Protein AF-A0A1I6TTW8-F1 (afdb_monomer_lite)

Structure (mmCIF, N/CA/C/O backbone):
data_AF-A0A1I6TTW8-F1
#
_entry.id   AF-A0A1I6TTW8-F1
#
loop_
_atom_site.group_PDB
_atom_site.id
_atom_site.type_symbol
_atom_site.label_atom_id
_atom_site.label_alt_id
_atom_site.label_comp_id
_atom_site.label_asym_id
_atom_site.label_entity_id
_atom_site.label_seq_id
_atom_site.pdbx_PDB_ins_code
_atom_site.Cartn_x
_atom_site.Cartn_y
_atom_site.Cartn_z
_atom_site.occupancy
_atom_site.B_iso_or_equiv
_atom_site.auth_seq_id
_atom_site.auth_comp_id
_atom_site.auth_asym_id
_atom_site.auth_atom_id
_atom_site.pdbx_PDB_model_num
ATOM 1 N N . LYS A 1 1 ? 10.187 -2.294 19.481 1.00 56.28 1 LYS A N 1
ATOM 2 C CA . LYS A 1 1 ? 9.440 -1.084 19.937 1.00 56.28 1 LYS A CA 1
ATOM 3 C C . LYS A 1 1 ? 9.826 0.186 19.161 1.00 56.28 1 LYS A C 1
ATOM 5 O O . LYS A 1 1 ? 9.041 1.122 19.134 1.00 56.28 1 LYS A O 1
ATOM 10 N N . GLU A 1 2 ? 10.975 0.198 18.482 1.00 75.50 2 GLU A N 1
ATOM 11 C CA . GLU A 1 2 ? 11.556 1.368 17.799 1.00 75.50 2 GLU A CA 1
ATOM 12 C C . GLU A 1 2 ? 10.718 1.935 16.641 1.00 75.50 2 GLU A C 1
ATOM 14 O O . GLU A 1 2 ? 10.670 3.143 16.454 1.00 75.50 2 GLU A O 1
ATOM 19 N N . LYS A 1 3 ? 9.978 1.096 15.901 1.00 75.75 3 LYS A N 1
ATOM 20 C CA . LYS A 1 3 ? 9.244 1.530 14.693 1.00 75.75 3 LYS A CA 1
ATOM 21 C C . LYS A 1 3 ? 7.850 2.129 14.947 1.00 75.75 3 LYS A C 1
ATOM 23 O O . LYS A 1 3 ? 7.112 2.355 13.997 1.00 75.75 3 LYS A O 1
ATOM 28 N N . ARG A 1 4 ? 7.446 2.341 16.210 1.00 79.88 4 ARG A N 1
ATOM 29 C CA . ARG A 1 4 ? 6.095 2.822 16.606 1.00 79.88 4 ARG A CA 1
ATOM 30 C C . ARG A 1 4 ? 4.915 2.050 15.969 1.00 79.88 4 ARG A C 1
ATOM 32 O O . ARG A 1 4 ? 3.811 2.576 15.866 1.00 79.88 4 ARG A O 1
ATOM 39 N N . ILE A 1 5 ? 5.117 0.789 15.579 1.00 78.50 5 ILE A N 1
ATOM 40 C CA . ILE A 1 5 ? 4.063 -0.071 15.021 1.00 78.50 5 ILE A CA 1
ATOM 41 C C . ILE A 1 5 ? 3.226 -0.630 16.176 1.00 78.50 5 ILE A C 1
ATOM 43 O O . ILE A 1 5 ? 3.761 -1.267 17.086 1.00 78.50 5 ILE A O 1
ATOM 47 N N . ARG A 1 6 ? 1.911 -0.395 16.139 1.00 79.81 6 ARG A N 1
ATOM 48 C CA . ARG A 1 6 ? 0.945 -0.902 17.122 1.00 79.81 6 ARG A CA 1
ATOM 49 C C . ARG A 1 6 ? 0.048 -1.957 16.483 1.00 79.81 6 ARG A C 1
ATOM 51 O O . ARG A 1 6 ? -0.535 -1.722 15.430 1.00 79.81 6 ARG A O 1
ATOM 58 N N . TYR A 1 7 ? -0.118 -3.088 17.162 1.00 80.62 7 TYR A N 1
ATOM 59 C CA . TYR A 1 7 ? -1.113 -4.086 16.788 1.00 80.62 7 TYR A CA 1
ATOM 60 C C . TYR A 1 7 ? -2.498 -3.676 17.310 1.00 80.62 7 TYR A C 1
ATOM 62 O O . TYR A 1 7 ? -2.680 -3.485 18.514 1.00 80.62 7 TYR A O 1
ATOM 70 N N . THR A 1 8 ? -3.477 -3.533 16.415 1.00 79.44 8 THR A N 1
ATOM 71 C CA . THR A 1 8 ? -4.881 -3.239 16.780 1.00 79.44 8 THR A CA 1
ATOM 72 C C . THR A 1 8 ? -5.827 -4.424 16.510 1.00 79.44 8 THR A C 1
ATOM 74 O O . THR A 1 8 ? -7.054 -4.268 16.549 1.00 79.44 8 THR A O 1
ATOM 77 N N . GLY A 1 9 ? -5.286 -5.599 16.173 1.00 80.06 9 GLY A N 1
ATOM 78 C CA . GLY A 1 9 ? -6.071 -6.820 15.984 1.00 80.06 9 GLY A CA 1
ATOM 79 C C . GLY A 1 9 ? -6.605 -7.384 17.302 1.00 80.06 9 GLY A C 1
ATOM 80 O O . GLY A 1 9 ? -6.371 -6.834 18.379 1.00 80.06 9 GLY A O 1
ATOM 81 N N . GLU A 1 10 ? -7.394 -8.450 17.213 1.00 81.94 10 GLU A N 1
ATOM 82 C CA . GLU A 1 10 ? -7.759 -9.228 18.402 1.00 81.94 10 GLU A CA 1
ATOM 83 C C . GLU A 1 10 ? -6.556 -10.067 18.850 1.00 81.94 10 GLU A C 1
ATOM 85 O O . GLU A 1 10 ? -5.773 -10.483 17.997 1.00 81.94 10 GLU A O 1
ATOM 90 N N . PRO A 1 11 ? -6.361 -10.286 20.162 1.00 81.69 11 PRO A N 1
ATOM 91 C CA . PRO A 1 11 ? -5.280 -11.141 20.631 1.00 81.69 11 PRO A CA 1
ATOM 92 C C . PRO A 1 11 ? -5.431 -12.551 20.052 1.00 81.69 11 PRO A C 1
ATOM 94 O O . PRO A 1 11 ? -6.546 -13.051 19.889 1.00 81.69 11 PRO A O 1
ATOM 97 N N . LEU A 1 12 ? -4.300 -13.182 19.742 1.00 82.50 12 LEU A N 1
ATOM 98 C CA . LEU A 1 12 ? -4.268 -14.579 19.322 1.00 82.50 12 LEU A CA 1
ATOM 99 C C . LEU A 1 12 ? -4.679 -15.477 20.503 1.00 82.50 12 LEU A C 1
ATOM 101 O O . LEU A 1 12 ? -4.309 -15.209 21.645 1.00 82.50 12 LEU A O 1
ATOM 105 N N . GLY A 1 13 ? -5.431 -16.545 20.228 1.00 86.69 13 GLY A N 1
ATOM 106 C CA . GLY A 1 13 ? -5.875 -17.507 21.242 1.00 86.69 13 GLY A CA 1
ATOM 107 C C . GLY A 1 13 ? -7.272 -17.224 21.807 1.00 86.69 13 GLY A C 1
ATOM 108 O O . GLY A 1 13 ? -8.186 -16.824 21.083 1.00 86.69 13 GLY A O 1
ATOM 109 N N . ARG A 1 14 ? -7.470 -17.502 23.104 1.00 85.12 14 ARG A N 1
ATOM 110 C CA . ARG A 1 14 ? -8.780 -17.371 23.759 1.00 85.12 14 ARG A CA 1
ATOM 111 C C . ARG A 1 14 ? -9.199 -15.902 23.794 1.00 85.12 14 ARG A C 1
ATOM 113 O O . ARG A 1 14 ? -8.511 -15.063 24.372 1.00 85.12 14 ARG A O 1
ATOM 120 N N . LYS A 1 15 ? -10.362 -15.603 23.209 1.00 79.25 15 LYS A N 1
ATOM 121 C CA . LYS A 1 15 ? -10.934 -14.256 23.250 1.00 79.25 15 LYS A CA 1
ATOM 122 C C . LYS A 1 15 ? -11.179 -13.841 24.707 1.00 79.25 15 LYS A C 1
ATOM 124 O O . LYS A 1 15 ? -11.766 -14.629 25.452 1.00 79.25 15 LYS A O 1
ATOM 129 N N . PRO A 1 16 ? -10.767 -12.629 25.114 1.00 75.19 16 PRO A N 1
ATOM 130 C CA . PRO A 1 16 ? -11.104 -12.119 26.433 1.00 75.19 16 PRO A CA 1
ATOM 131 C C . PRO 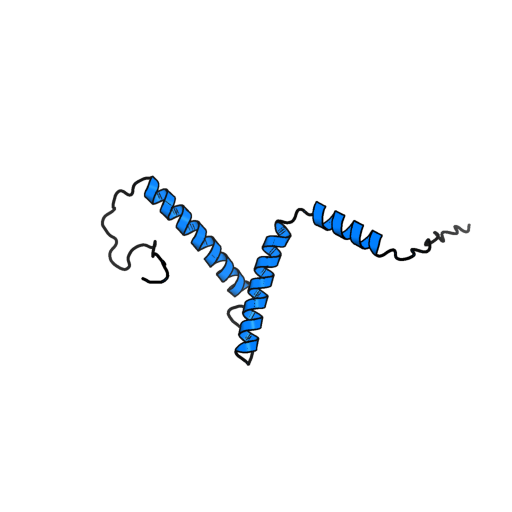A 1 16 ? -12.625 -11.977 26.563 1.00 75.19 16 PRO A C 1
ATOM 133 O O . PRO A 1 16 ? -13.326 -11.739 25.571 1.00 75.19 16 PRO A O 1
ATOM 136 N N . VAL A 1 17 ? -13.131 -12.123 27.792 1.00 77.12 17 VAL A N 1
ATOM 137 C CA . VAL A 1 17 ? -14.532 -11.833 28.137 1.00 77.12 17 VAL A CA 1
ATOM 138 C C . VAL A 1 17 ? -14.885 -10.447 27.595 1.00 77.12 17 VAL A C 1
ATOM 140 O O . VAL A 1 17 ? -14.045 -9.549 27.618 1.00 77.12 17 VAL A O 1
ATOM 143 N N . LYS A 1 18 ? -16.091 -10.284 27.030 1.00 68.94 18 LYS A N 1
ATOM 144 C CA . LYS A 1 18 ? -16.514 -9.058 26.330 1.00 68.94 18 LYS A CA 1
ATOM 145 C C . LYS A 1 18 ? -16.321 -7.816 27.214 1.00 68.94 18 LYS A C 1
ATOM 147 O O . LYS A 1 18 ? -17.212 -7.440 27.965 1.00 68.94 18 LYS A O 1
ATOM 152 N N . GLU A 1 19 ? -15.191 -7.136 27.059 1.00 71.56 19 GLU A N 1
ATOM 153 C CA . GLU A 1 19 ? -14.973 -5.826 27.663 1.00 71.56 19 GLU A CA 1
ATOM 154 C C . GLU A 1 19 ? -15.894 -4.796 26.998 1.00 71.56 19 GLU A C 1
ATOM 156 O O . GLU A 1 19 ? -15.964 -4.686 25.763 1.00 71.56 19 GLU A O 1
ATOM 161 N N . ILE A 1 20 ? -16.600 -4.011 27.815 1.00 74.25 20 ILE A N 1
ATOM 162 C CA . ILE A 1 20 ? -17.461 -2.921 27.353 1.00 74.25 20 ILE A CA 1
ATOM 163 C C . ILE A 1 20 ? -16.561 -1.791 26.838 1.00 74.25 20 ILE A C 1
ATOM 165 O O . ILE A 1 20 ? -16.159 -0.886 27.561 1.00 74.25 20 ILE A O 1
ATOM 169 N N . LYS A 1 21 ? -16.213 -1.845 25.549 1.00 78.00 21 LYS A N 1
ATOM 170 C CA . LYS A 1 21 ? -15.408 -0.796 24.906 1.00 78.00 21 LYS A CA 1
ATOM 171 C C . LYS A 1 21 ? -16.197 0.505 24.831 1.00 78.00 21 LYS A C 1
ATOM 173 O O . LYS A 1 21 ? -17.305 0.526 24.282 1.00 78.00 21 LYS A O 1
ATOM 178 N N . SER A 1 22 ? -15.573 1.596 25.269 1.00 86.62 22 SER A N 1
ATOM 179 C CA . SER A 1 22 ? -16.116 2.948 25.121 1.00 86.62 22 SER A CA 1
ATOM 180 C C . SER A 1 22 ? -16.417 3.271 23.649 1.00 86.62 22 SER A C 1
ATOM 182 O O . SER A 1 22 ? -15.729 2.809 22.728 1.00 86.62 22 SER A O 1
ATOM 184 N N . ARG A 1 23 ? -17.435 4.109 23.406 1.00 87.88 23 ARG A N 1
ATOM 185 C CA . ARG A 1 23 ? -17.816 4.584 22.062 1.00 87.88 23 ARG A CA 1
ATOM 186 C C . ARG A 1 23 ? -16.620 5.181 21.312 1.00 87.88 23 ARG A C 1
ATOM 188 O O . ARG A 1 23 ? -16.457 4.927 20.117 1.00 87.88 23 ARG A O 1
ATOM 195 N N . HIS A 1 24 ? -15.752 5.903 22.024 1.00 88.44 24 HIS A N 1
ATOM 196 C CA . HIS A 1 24 ? -14.530 6.480 21.464 1.00 88.44 24 HIS A CA 1
ATOM 197 C C . HIS A 1 24 ? -13.560 5.399 20.960 1.00 88.44 24 HIS A C 1
ATOM 199 O O . HIS A 1 24 ? -13.116 5.447 19.813 1.00 88.44 24 HIS A O 1
ATOM 205 N N . GLN A 1 25 ? -13.289 4.372 21.773 1.00 86.94 25 GLN A N 1
ATOM 206 C CA . GLN A 1 25 ? -12.391 3.271 21.405 1.00 86.94 25 GLN A CA 1
ATOM 207 C C . GLN A 1 25 ? -12.904 2.492 20.188 1.00 86.94 25 GLN A C 1
ATOM 209 O O . GLN A 1 25 ? -12.125 2.149 19.298 1.00 86.94 25 GLN A O 1
ATOM 214 N N . LYS A 1 26 ? -14.221 2.255 20.106 1.00 87.12 26 LYS A N 1
ATOM 215 C CA . LYS A 1 26 ? -14.843 1.616 18.935 1.00 87.12 26 LYS A CA 1
ATOM 216 C C . LYS A 1 26 ? -14.645 2.454 17.669 1.00 87.12 26 LYS A C 1
ATOM 218 O O . LYS A 1 26 ? -14.260 1.905 16.638 1.00 87.12 26 LYS A O 1
ATOM 223 N N . ARG A 1 27 ? -14.864 3.774 17.741 1.00 89.56 27 ARG A N 1
ATOM 224 C CA . ARG A 1 27 ? -14.668 4.691 16.603 1.00 89.56 27 ARG A CA 1
ATOM 225 C C . ARG A 1 27 ? -13.208 4.721 16.151 1.00 89.56 27 ARG A C 1
ATOM 227 O O . ARG A 1 27 ? -12.949 4.605 14.956 1.00 89.56 27 ARG A O 1
ATOM 234 N N . LYS A 1 28 ? -12.269 4.803 17.097 1.00 89.12 28 LYS A N 1
ATOM 235 C CA . LYS A 1 28 ? -10.829 4.768 16.819 1.00 89.12 28 LYS A CA 1
ATOM 236 C C . LYS A 1 28 ? -10.420 3.470 16.114 1.00 89.12 28 LYS A C 1
ATOM 238 O O . LYS A 1 28 ? -9.828 3.530 15.043 1.00 89.12 28 LYS A O 1
ATOM 243 N N . LYS A 1 29 ? -10.833 2.306 16.641 1.00 87.50 29 LYS A N 1
ATOM 244 C CA . LYS A 1 29 ? -10.532 0.997 16.030 1.00 87.50 29 LYS A CA 1
ATOM 245 C C . LYS A 1 29 ? -11.087 0.880 14.606 1.00 87.50 29 LYS A C 1
ATOM 247 O O . LYS A 1 29 ? -10.404 0.347 13.740 1.00 87.50 29 LYS A O 1
ATOM 252 N N . ARG A 1 30 ? -12.305 1.381 14.352 1.00 88.75 30 ARG A N 1
ATOM 253 C CA . ARG A 1 30 ? -12.907 1.382 13.005 1.00 88.75 30 ARG A CA 1
ATOM 254 C C . ARG A 1 30 ? -12.102 2.220 12.014 1.00 88.75 30 ARG A C 1
ATOM 256 O O . ARG A 1 30 ? -11.870 1.757 10.906 1.00 88.75 30 ARG A O 1
ATOM 263 N N . ARG A 1 31 ? -11.656 3.414 12.416 1.00 90.31 31 ARG A N 1
ATOM 264 C CA . ARG A 1 31 ? -10.828 4.283 11.568 1.00 90.31 31 ARG A CA 1
ATOM 265 C C . ARG A 1 31 ? -9.493 3.621 11.221 1.00 90.31 31 ARG A C 1
ATOM 267 O O . ARG A 1 31 ? -9.182 3.482 10.046 1.00 90.31 31 ARG A O 1
ATOM 274 N N . GLU A 1 32 ? -8.773 3.124 12.227 1.00 89.56 32 GLU A N 1
ATOM 275 C CA . GLU A 1 32 ? -7.488 2.436 12.028 1.00 89.56 32 GLU A CA 1
ATOM 276 C C . GLU A 1 32 ? -7.620 1.164 11.169 1.00 89.56 32 GLU A C 1
ATOM 278 O O . GLU A 1 32 ? -6.707 0.813 10.424 1.00 89.56 32 GLU A O 1
ATOM 283 N N . ALA A 1 33 ? -8.740 0.441 11.290 1.00 89.25 33 ALA A N 1
ATOM 284 C CA . ALA A 1 33 ? -9.028 -0.717 10.447 1.00 89.25 33 ALA A CA 1
ATOM 285 C C . ALA A 1 33 ? -9.341 -0.303 9.002 1.00 89.25 33 ALA A C 1
ATOM 287 O O . ALA A 1 33 ? -8.858 -0.946 8.080 1.00 89.25 33 ALA A O 1
ATOM 288 N N . GLY A 1 34 ? -10.095 0.781 8.794 1.00 91.38 34 GLY A N 1
ATOM 289 C CA . GLY A 1 34 ? -10.369 1.316 7.458 1.00 91.38 34 GLY A CA 1
ATOM 290 C C . GLY A 1 34 ? -9.094 1.735 6.724 1.00 91.38 34 GLY A C 1
ATOM 291 O O . GLY A 1 34 ? -8.907 1.365 5.568 1.00 91.38 34 GLY A O 1
ATOM 292 N N . GLU A 1 35 ? -8.186 2.423 7.420 1.00 90.75 35 GLU A N 1
ATOM 293 C CA . GLU A 1 35 ? -6.877 2.818 6.882 1.00 90.75 35 GLU A CA 1
ATOM 294 C C . GLU A 1 35 ? -6.053 1.587 6.457 1.00 90.75 35 GLU A C 1
ATOM 296 O O . GLU A 1 35 ? -5.534 1.543 5.342 1.00 90.75 35 GLU A O 1
ATOM 301 N N . ARG A 1 36 ? -6.002 0.534 7.289 1.00 90.81 36 ARG A N 1
ATOM 302 C CA . ARG A 1 36 ? -5.328 -0.728 6.932 1.00 90.81 36 ARG A CA 1
ATOM 303 C C . ARG A 1 36 ? -5.987 -1.449 5.764 1.00 90.81 36 ARG A C 1
ATOM 305 O O . ARG A 1 36 ? -5.286 -1.829 4.832 1.00 90.81 36 ARG A O 1
ATOM 312 N N . ASN A 1 37 ? -7.311 -1.574 5.770 1.00 93.19 37 ASN A N 1
ATOM 313 C CA . ASN A 1 37 ? -8.055 -2.221 4.691 1.00 93.19 37 ASN A CA 1
ATOM 314 C C . ASN A 1 37 ? -7.804 -1.533 3.342 1.00 93.19 37 ASN A C 1
ATOM 316 O O . ASN A 1 37 ? -7.678 -2.205 2.321 1.00 93.19 37 ASN A O 1
ATOM 320 N N . GLN A 1 38 ? -7.702 -0.200 3.327 1.00 91.81 38 GLN A N 1
ATOM 321 C CA . GLN A 1 38 ? -7.386 0.553 2.114 1.00 91.81 38 GLN A CA 1
ATOM 322 C C . GLN A 1 38 ? -5.988 0.208 1.582 1.00 91.81 38 GLN A C 1
ATOM 324 O O . GLN A 1 38 ? -5.822 -0.018 0.381 1.00 91.81 38 GLN A O 1
ATOM 329 N N . VAL A 1 39 ? -4.992 0.143 2.468 1.00 91.06 39 VAL A N 1
ATOM 330 C CA . VAL A 1 39 ? -3.611 -0.212 2.116 1.00 91.06 39 VAL A CA 1
ATOM 331 C C . VAL A 1 39 ? -3.518 -1.664 1.639 1.00 91.06 39 VAL A C 1
ATOM 333 O O . VAL A 1 39 ? -3.014 -1.924 0.547 1.00 91.06 39 VAL A O 1
ATOM 336 N N . GLU A 1 40 ? -4.058 -2.611 2.405 1.00 92.75 40 GLU A N 1
ATOM 337 C CA . GLU A 1 40 ? -4.079 -4.038 2.062 1.00 92.75 40 GLU A CA 1
ATOM 338 C C . GLU A 1 40 ? -4.836 -4.299 0.756 1.00 92.75 40 GLU A C 1
ATOM 340 O O . GLU A 1 40 ? -4.374 -5.073 -0.082 1.00 92.75 40 GLU A O 1
ATOM 345 N N . GLY A 1 41 ? -5.947 -3.595 0.528 1.00 94.00 41 GLY A N 1
ATOM 346 C CA . GLY A 1 41 ? -6.697 -3.658 -0.722 1.00 94.00 41 GLY A CA 1
ATOM 347 C C . GLY A 1 41 ? -5.864 -3.223 -1.929 1.00 94.00 41 GLY A C 1
ATOM 348 O O . GLY A 1 41 ? -5.908 -3.873 -2.975 1.00 94.00 41 GLY A O 1
ATOM 349 N N . LYS A 1 42 ? -5.041 -2.173 -1.789 1.00 93.44 42 LYS A N 1
ATOM 350 C CA . LYS A 1 42 ? -4.115 -1.745 -2.849 1.00 93.44 42 LYS A CA 1
ATOM 351 C C . LYS A 1 42 ? -2.991 -2.744 -3.077 1.00 93.44 42 LYS A C 1
ATOM 353 O O . LYS A 1 42 ? -2.720 -3.068 -4.230 1.00 93.44 42 LYS A O 1
ATOM 358 N N . PHE A 1 43 ? -2.405 -3.308 -2.026 1.00 92.62 43 PHE A N 1
ATOM 359 C CA . PHE A 1 43 ? -1.441 -4.399 -2.187 1.00 92.62 43 PHE A CA 1
ATOM 360 C C . PHE A 1 43 ? -2.065 -5.623 -2.868 1.00 92.62 43 PHE A C 1
ATOM 362 O O . PHE A 1 43 ? -1.453 -6.207 -3.761 1.00 92.62 43 PHE A O 1
ATOM 369 N N . GLY A 1 44 ? -3.302 -5.979 -2.516 1.00 94.38 44 GLY A N 1
ATOM 370 C CA . GLY A 1 44 ? -4.059 -7.042 -3.175 1.00 94.38 44 GLY A CA 1
ATOM 371 C C . GLY A 1 44 ? -4.295 -6.764 -4.662 1.00 94.38 44 GLY A C 1
ATOM 372 O O . GLY A 1 44 ? -4.081 -7.649 -5.490 1.00 94.38 44 GLY A O 1
ATOM 373 N N . GLN A 1 45 ? -4.658 -5.525 -5.014 1.00 93.81 45 GLN A N 1
ATOM 374 C CA . GLN A 1 45 ? -4.767 -5.074 -6.406 1.00 93.81 45 GLN A CA 1
ATOM 375 C C . GLN A 1 45 ? -3.425 -5.180 -7.138 1.00 93.81 45 GLN A C 1
ATOM 377 O O . GLN A 1 45 ? -3.390 -5.681 -8.255 1.00 93.81 45 GLN A O 1
ATOM 382 N N . GLY A 1 46 ? -2.324 -4.751 -6.520 1.00 94.31 46 GLY A N 1
ATOM 383 C CA . GLY A 1 46 ? -0.987 -4.869 -7.103 1.00 94.31 46 GLY A CA 1
ATOM 384 C C . GLY A 1 46 ? -0.600 -6.325 -7.388 1.00 94.31 46 GLY A C 1
ATOM 385 O O . GLY A 1 46 ? -0.099 -6.647 -8.461 1.00 94.31 46 GLY A O 1
ATOM 386 N N . LYS A 1 47 ? -0.907 -7.235 -6.459 1.00 93.81 47 LYS A N 1
ATOM 387 C CA . LYS A 1 47 ? -0.640 -8.673 -6.608 1.00 93.81 47 LYS A CA 1
ATOM 388 C C . LYS A 1 47 ? -1.482 -9.337 -7.694 1.00 93.81 47 LYS A C 1
ATOM 390 O O . LYS A 1 47 ? -0.932 -10.082 -8.496 1.00 93.81 47 LYS A O 1
ATOM 395 N N . ARG A 1 48 ? -2.795 -9.079 -7.720 1.00 92.75 48 ARG A N 1
ATOM 396 C CA . ARG A 1 48 ? -3.727 -9.717 -8.671 1.00 92.75 48 ARG A CA 1
ATOM 397 C C . ARG A 1 48 ? -3.750 -9.049 -10.044 1.00 92.75 48 ARG A C 1
ATOM 399 O O . ARG A 1 48 ? -3.806 -9.742 -11.045 1.00 92.75 48 ARG A O 1
ATOM 406 N N . GLY A 1 49 ? -3.753 -7.719 -10.081 1.00 89.88 49 GLY A N 1
ATOM 407 C CA . GLY A 1 49 ? -3.942 -6.933 -11.302 1.00 89.88 49 GLY A CA 1
ATOM 408 C C . GLY A 1 49 ? -2.647 -6.504 -11.987 1.00 89.88 49 GLY A C 1
ATOM 409 O O . GLY A 1 49 ? -2.644 -6.344 -13.199 1.00 89.88 49 GLY A O 1
ATOM 410 N N . TYR A 1 50 ? -1.554 -6.335 -11.235 1.00 90.94 50 TYR A N 1
ATOM 411 C CA . TYR A 1 50 ? -0.266 -5.876 -11.776 1.00 90.94 50 TYR A CA 1
ATOM 412 C C . TYR A 1 50 ? 0.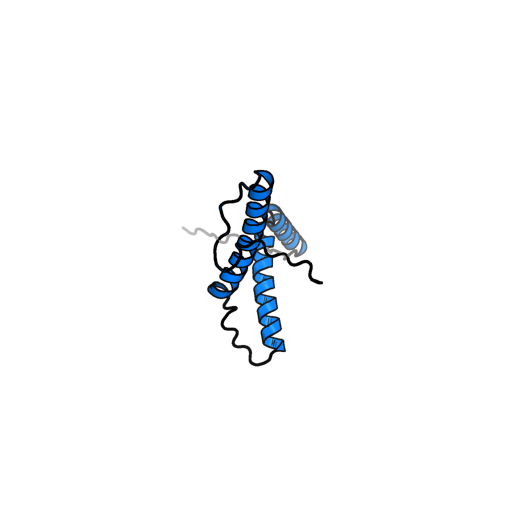849 -6.927 -11.680 1.00 90.94 50 TYR A C 1
ATOM 414 O O . TYR A 1 50 ? 2.001 -6.625 -11.972 1.00 90.94 50 TYR A O 1
ATOM 422 N N . GLY A 1 51 ? 0.533 -8.155 -11.258 1.00 91.06 51 GLY A N 1
ATOM 423 C CA . GLY A 1 51 ? 1.493 -9.259 -11.257 1.00 91.06 51 GLY A CA 1
ATOM 424 C C . GLY A 1 51 ? 2.634 -9.129 -10.244 1.00 91.06 51 GLY A C 1
ATOM 425 O O . GLY A 1 51 ? 3.662 -9.769 -10.427 1.00 91.06 51 GLY A O 1
ATOM 426 N N . LEU A 1 52 ? 2.471 -8.369 -9.146 1.00 92.12 52 LEU A N 1
ATOM 427 C CA . LEU A 1 52 ? 3.523 -8.249 -8.112 1.00 92.12 52 LEU A CA 1
ATOM 428 C C . LEU A 1 52 ? 3.970 -9.600 -7.515 1.00 92.12 52 LEU A C 1
ATOM 430 O O . LEU A 1 52 ? 5.035 -9.665 -6.911 1.00 92.12 52 LEU A O 1
ATOM 434 N N . ASN A 1 53 ? 3.162 -10.657 -7.643 1.00 91.75 53 ASN A N 1
ATOM 435 C CA . ASN A 1 53 ? 3.511 -12.001 -7.177 1.00 91.75 53 ASN A CA 1
ATOM 436 C C . ASN A 1 53 ? 4.453 -12.768 -8.127 1.00 91.75 53 ASN A C 1
ATOM 438 O O . ASN A 1 53 ? 5.094 -13.706 -7.667 1.00 91.75 53 ASN A O 1
ATOM 442 N N . ASP A 1 54 ? 4.519 -12.413 -9.416 1.00 91.69 54 ASP A N 1
ATOM 443 C CA . ASP A 1 54 ? 5.298 -13.130 -10.442 1.00 91.69 54 ASP A CA 1
ATOM 444 C C . ASP A 1 54 ? 6.132 -12.145 -11.279 1.00 91.69 54 ASP A C 1
ATOM 446 O O . ASP A 1 54 ? 5.851 -11.871 -12.447 1.00 91.69 54 ASP A O 1
ATOM 450 N N . ILE A 1 55 ? 7.163 -11.565 -10.659 1.00 93.12 55 ILE A N 1
ATOM 451 C CA . ILE A 1 55 ? 8.104 -10.675 -11.349 1.00 93.12 55 ILE A CA 1
ATOM 452 C C . ILE A 1 55 ? 9.248 -11.514 -11.911 1.00 93.12 55 ILE A C 1
ATOM 454 O O . ILE A 1 55 ? 10.147 -11.935 -11.187 1.00 93.12 55 ILE A O 1
ATOM 458 N N . ARG A 1 56 ? 9.252 -11.704 -13.231 1.00 89.88 56 ARG A N 1
ATOM 459 C CA . ARG A 1 56 ? 10.202 -12.572 -13.956 1.00 89.88 56 ARG A CA 1
ATOM 460 C C . ARG A 1 56 ? 11.560 -11.923 -14.246 1.00 89.88 56 ARG A C 1
ATOM 462 O O . ARG A 1 56 ? 12.217 -12.234 -15.238 1.00 89.88 56 ARG A O 1
ATOM 469 N N . ALA A 1 57 ? 11.977 -10.988 -13.402 1.00 92.50 57 ALA A N 1
ATOM 470 C CA . ALA A 1 57 ? 13.260 -10.316 -13.534 1.00 92.50 57 ALA A CA 1
ATOM 471 C C . ALA A 1 57 ? 14.383 -11.205 -12.973 1.00 92.50 57 ALA A C 1
ATOM 473 O O . ALA A 1 57 ? 14.258 -11.754 -11.883 1.00 92.50 57 ALA A O 1
ATOM 474 N N . ARG A 1 58 ? 15.488 -11.346 -13.716 1.00 90.69 58 ARG A N 1
ATOM 475 C CA . ARG A 1 58 ? 16.596 -12.245 -13.337 1.00 90.69 58 ARG A CA 1
ATOM 476 C C . ARG A 1 58 ? 17.517 -11.662 -12.264 1.00 90.69 58 ARG A C 1
ATOM 478 O O . ARG A 1 58 ? 18.067 -12.414 -11.469 1.00 90.69 58 ARG A O 1
ATOM 485 N N . LEU A 1 59 ? 17.701 -10.339 -12.251 1.00 95.38 59 LEU A N 1
ATOM 486 C CA . LEU A 1 59 ? 18.593 -9.644 -11.320 1.00 95.38 59 LEU A CA 1
ATOM 487 C C . LEU A 1 59 ? 17.790 -8.890 -10.253 1.00 95.38 59 LEU A C 1
ATOM 489 O O . LEU A 1 59 ? 16.764 -8.279 -10.557 1.00 95.38 59 LEU A O 1
ATOM 493 N N . SER A 1 60 ? 18.292 -8.869 -9.019 1.00 92.06 60 SER A N 1
ATOM 494 C CA . SER A 1 60 ? 17.649 -8.184 -7.889 1.00 92.06 60 SER A CA 1
ATOM 495 C C . SER A 1 60 ? 17.474 -6.677 -8.109 1.00 92.06 60 SER A C 1
ATOM 497 O O . SER A 1 60 ? 16.464 -6.101 -7.712 1.00 92.06 60 SER A O 1
ATOM 499 N N . SER A 1 61 ? 18.420 -6.023 -8.786 1.00 95.12 61 SER A N 1
ATOM 500 C CA . SER A 1 61 ? 18.288 -4.606 -9.146 1.00 95.12 61 SER A CA 1
ATOM 501 C C . SER A 1 61 ? 17.106 -4.384 -10.089 1.00 95.12 61 SER A C 1
ATOM 503 O O . SER A 1 61 ? 16.267 -3.522 -9.838 1.00 95.12 61 SER A O 1
ATOM 505 N N . THR A 1 62 ? 16.987 -5.216 -11.128 1.00 93.88 62 THR A N 1
ATOM 506 C CA . THR A 1 62 ? 15.891 -5.124 -12.095 1.00 93.88 62 THR A CA 1
ATOM 507 C C . THR A 1 62 ? 14.539 -5.425 -11.458 1.00 93.88 62 THR A C 1
ATOM 509 O O . THR A 1 62 ? 13.589 -4.686 -11.703 1.00 93.88 62 THR A O 1
ATOM 512 N N . SER A 1 63 ? 14.433 -6.443 -10.594 1.00 94.38 63 SER A N 1
ATOM 513 C CA . SER A 1 63 ? 13.172 -6.750 -9.907 1.00 94.38 63 SER A CA 1
ATOM 514 C C . SER A 1 63 ? 12.728 -5.599 -9.001 1.00 94.38 63 SER A C 1
ATOM 516 O O . SER A 1 63 ? 11.553 -5.237 -9.023 1.00 94.38 63 SER A O 1
ATOM 518 N N . ASN A 1 64 ? 13.655 -4.949 -8.291 1.00 94.88 64 ASN A N 1
ATOM 519 C CA . ASN A 1 64 ? 13.353 -3.764 -7.486 1.00 94.88 64 ASN A CA 1
ATOM 520 C C . ASN A 1 64 ? 12.835 -2.598 -8.340 1.00 94.88 64 ASN A C 1
ATOM 522 O O . ASN A 1 64 ? 11.8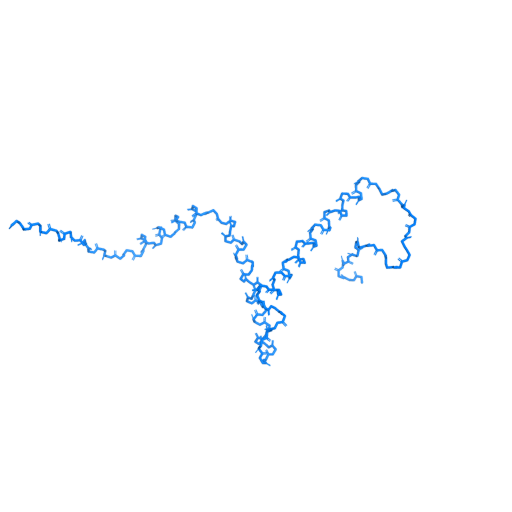47 -1.961 -7.966 1.00 94.88 64 ASN A O 1
ATOM 526 N N . SER A 1 65 ? 13.444 -2.343 -9.503 1.00 95.56 65 SER A N 1
ATOM 527 C CA . SER A 1 65 ? 12.955 -1.327 -10.445 1.00 95.56 65 SER A CA 1
ATOM 528 C C . SER A 1 65 ? 11.546 -1.645 -10.956 1.00 95.56 65 SER A C 1
ATOM 530 O O . SER A 1 65 ? 10.708 -0.747 -11.007 1.00 95.56 65 SER A O 1
ATOM 532 N N . TRP A 1 66 ? 11.247 -2.912 -11.265 1.00 94.94 66 TRP A N 1
ATOM 533 C CA . TRP A 1 66 ? 9.907 -3.353 -11.675 1.00 94.94 66 TRP A CA 1
ATOM 534 C C . TRP A 1 66 ? 8.862 -3.161 -10.571 1.00 94.94 66 TRP A C 1
ATOM 536 O O . TRP A 1 66 ? 7.792 -2.607 -10.829 1.00 94.94 66 TRP A O 1
ATOM 546 N N . ILE A 1 67 ? 9.177 -3.553 -9.331 1.00 94.94 67 ILE A N 1
ATOM 547 C CA . ILE A 1 67 ? 8.299 -3.330 -8.169 1.00 94.94 67 ILE A CA 1
ATOM 548 C C . ILE A 1 67 ? 8.019 -1.831 -8.004 1.00 94.94 67 ILE A C 1
ATOM 550 O O . ILE A 1 67 ? 6.864 -1.425 -7.856 1.00 94.94 67 ILE A O 1
ATOM 554 N N . GLY A 1 68 ? 9.068 -1.006 -8.067 1.00 94.81 68 GLY A N 1
ATOM 555 C CA . GLY A 1 68 ? 8.961 0.448 -7.967 1.00 94.81 68 GLY A CA 1
ATOM 556 C C . GLY A 1 68 ? 8.095 1.050 -9.073 1.00 94.81 68 GLY A C 1
ATOM 557 O O . GLY A 1 68 ? 7.216 1.860 -8.781 1.00 94.81 68 GLY A O 1
ATOM 558 N N . ALA A 1 69 ? 8.276 0.610 -10.320 1.00 94.56 69 ALA A N 1
ATOM 559 C CA . ALA A 1 69 ? 7.489 1.065 -11.463 1.00 94.56 69 ALA A CA 1
ATOM 560 C C . ALA A 1 69 ? 5.999 0.717 -11.317 1.00 94.56 69 ALA A C 1
ATOM 562 O O . ALA A 1 69 ? 5.143 1.573 -11.540 1.00 94.56 69 ALA A O 1
ATOM 563 N N . ILE A 1 70 ? 5.673 -0.501 -10.873 1.00 93.62 70 ILE A N 1
ATOM 564 C CA . ILE A 1 70 ? 4.282 -0.919 -10.636 1.00 93.62 70 ILE A CA 1
ATOM 565 C C . ILE A 1 70 ? 3.627 -0.036 -9.567 1.00 93.62 70 ILE A C 1
ATOM 567 O O . ILE A 1 70 ? 2.534 0.498 -9.777 1.00 93.62 70 ILE A O 1
ATOM 571 N N . ILE A 1 71 ? 4.304 0.167 -8.433 1.00 93.62 71 ILE A N 1
ATOM 572 C CA . ILE A 1 71 ? 3.804 1.030 -7.354 1.00 93.62 71 ILE A CA 1
ATOM 573 C C . ILE A 1 71 ? 3.654 2.475 -7.847 1.00 93.62 71 ILE A C 1
ATOM 575 O O . ILE A 1 71 ? 2.665 3.139 -7.524 1.00 93.62 71 ILE A O 1
ATOM 579 N N . PHE A 1 72 ? 4.597 2.968 -8.649 1.00 94.19 72 PHE A N 1
ATOM 580 C CA . PHE A 1 72 ? 4.539 4.304 -9.234 1.00 94.19 72 PHE A CA 1
ATOM 581 C C . PHE A 1 72 ? 3.308 4.478 -10.130 1.00 94.19 72 PHE A C 1
ATOM 583 O O . PHE A 1 72 ? 2.531 5.406 -9.912 1.00 94.19 72 PHE A O 1
ATOM 590 N N . VAL A 1 73 ? 3.058 3.552 -11.060 1.00 92.12 73 VAL A N 1
ATOM 591 C CA . VAL A 1 73 ? 1.887 3.589 -11.955 1.00 92.12 73 VAL A CA 1
ATOM 592 C C . VAL A 1 73 ? 0.576 3.544 -11.166 1.00 92.12 73 VAL A C 1
ATOM 594 O O . VAL A 1 73 ? -0.338 4.326 -11.433 1.00 92.12 73 VAL A O 1
ATOM 597 N N . MET A 1 74 ? 0.484 2.691 -10.141 1.00 91.62 74 MET A N 1
ATOM 598 C CA . MET A 1 74 ? -0.701 2.618 -9.280 1.00 91.62 74 MET A CA 1
ATOM 599 C C . MET A 1 74 ? -1.005 3.947 -8.571 1.00 91.62 74 MET A C 1
ATOM 601 O O . MET A 1 74 ? -2.174 4.323 -8.438 1.00 91.62 74 MET A O 1
ATOM 605 N N . ASN A 1 75 ? 0.030 4.655 -8.110 1.00 90.94 75 ASN A N 1
ATOM 606 C CA . ASN A 1 75 ? -0.118 5.972 -7.492 1.00 90.94 75 ASN A CA 1
ATOM 607 C C . ASN A 1 75 ? -0.421 7.056 -8.532 1.00 90.94 75 ASN A C 1
ATOM 609 O O . ASN A 1 75 ? -1.269 7.912 -8.284 1.00 90.94 75 ASN A O 1
ATOM 613 N N . LEU A 1 76 ? 0.200 6.991 -9.710 1.00 90.00 76 LEU A N 1
ATOM 614 C CA . LEU A 1 76 ? -0.033 7.932 -10.800 1.00 90.00 76 LEU A CA 1
ATOM 615 C C . LEU A 1 76 ? -1.501 7.926 -11.238 1.00 90.00 76 LEU A C 1
ATOM 617 O O . LEU A 1 76 ? -2.112 8.985 -11.311 1.00 90.00 76 LEU A O 1
ATOM 621 N N . ILE A 1 77 ? -2.101 6.749 -11.442 1.00 87.44 77 ILE A N 1
ATOM 622 C CA . ILE A 1 77 ? -3.522 6.626 -11.814 1.00 87.44 77 ILE A CA 1
ATOM 623 C C . ILE A 1 77 ? -4.430 7.245 -10.745 1.00 87.44 77 ILE A C 1
ATOM 625 O O . ILE A 1 77 ? -5.419 7.900 -11.074 1.00 87.44 77 ILE A O 1
ATOM 629 N N . ARG A 1 78 ? -4.097 7.062 -9.460 1.00 85.50 78 ARG A N 1
ATOM 630 C CA . ARG A 1 78 ? -4.840 7.683 -8.356 1.00 85.50 78 ARG A CA 1
ATOM 631 C C . ARG A 1 78 ? -4.784 9.205 -8.455 1.00 85.50 78 ARG A C 1
ATOM 633 O O . ARG A 1 78 ? -5.829 9.838 -8.428 1.00 85.50 78 ARG A O 1
ATOM 640 N N . HIS A 1 79 ? -3.588 9.765 -8.611 1.00 84.06 79 HIS A N 1
ATOM 641 C CA . HIS A 1 79 ? -3.405 11.210 -8.701 1.00 84.06 79 HIS A CA 1
ATOM 642 C C . HIS A 1 79 ? -4.029 11.803 -9.963 1.00 84.06 79 HIS A C 1
ATOM 644 O O . HIS A 1 79 ? -4.672 12.837 -9.875 1.00 84.06 79 HIS A O 1
ATOM 650 N N . MET A 1 80 ? -3.915 11.133 -11.111 1.00 81.88 80 MET A N 1
ATOM 651 C CA . MET A 1 80 ? -4.512 11.598 -12.366 1.00 81.88 80 MET A CA 1
ATOM 652 C C . MET A 1 80 ? -6.040 11.633 -12.316 1.00 81.88 80 MET A C 1
ATOM 654 O O . MET A 1 80 ? -6.643 12.511 -12.920 1.00 81.88 80 MET A O 1
ATOM 658 N N . ARG A 1 81 ? -6.674 10.716 -11.575 1.00 76.75 81 ARG A N 1
ATOM 659 C CA . ARG A 1 81 ? -8.130 10.729 -11.370 1.00 76.75 81 ARG A CA 1
ATOM 660 C C . ARG A 1 81 ? -8.599 11.924 -10.537 1.00 76.75 81 ARG A C 1
ATOM 662 O O . ARG A 1 81 ? -9.718 12.387 -10.732 1.00 76.75 81 ARG A O 1
ATOM 669 N N . ASP A 1 82 ? -7.752 12.397 -9.629 1.00 71.94 82 ASP A N 1
ATOM 670 C CA . ASP A 1 82 ? -8.038 13.544 -8.767 1.00 71.94 82 ASP A CA 1
ATOM 671 C C . ASP A 1 82 ? -7.745 14.887 -9.472 1.00 71.94 82 ASP A C 1
ATOM 673 O O . ASP A 1 82 ? -8.153 15.939 -8.977 1.00 71.94 82 ASP A O 1
ATOM 677 N N . ILE A 1 83 ? -7.070 14.880 -10.632 1.00 71.19 83 ILE A N 1
ATOM 678 C CA . ILE A 1 83 ? -6.872 16.085 -11.446 1.00 71.19 83 ILE A CA 1
ATOM 679 C C . ILE A 1 83 ? -8.184 16.397 -12.176 1.00 71.19 83 ILE A C 1
ATOM 681 O O . ILE A 1 83 ? -8.661 15.573 -12.962 1.00 71.19 83 ILE A O 1
ATOM 685 N N . PRO A 1 84 ? -8.777 17.589 -11.982 1.00 66.75 84 PRO A N 1
ATOM 686 C CA . PRO A 1 84 ? -9.973 17.960 -12.716 1.00 66.75 84 PRO A CA 1
ATOM 687 C C . PRO A 1 84 ? -9.644 18.011 -14.207 1.00 66.75 84 PRO A C 1
ATOM 689 O O . PRO A 1 84 ? -8.724 18.718 -14.626 1.00 66.75 84 PRO A O 1
ATOM 692 N N . LEU A 1 85 ? -10.416 17.274 -15.010 1.00 62.19 85 LEU A N 1
ATOM 693 C CA . LEU A 1 85 ? -10.257 17.165 -16.466 1.00 62.19 85 LEU A CA 1
ATOM 694 C C . LEU A 1 85 ? -10.111 18.543 -17.146 1.00 62.19 85 LEU A C 1
ATOM 696 O O . LEU A 1 85 ? -9.410 18.679 -18.147 1.00 62.19 85 LEU A O 1
ATOM 700 N N . SER A 1 86 ? -10.722 19.580 -16.561 1.00 61.50 86 SER A N 1
ATOM 701 C CA . SER A 1 86 ? -10.648 20.976 -17.000 1.00 61.50 86 SER A CA 1
ATOM 702 C C . SER A 1 86 ? -9.227 21.557 -16.997 1.00 61.50 86 SER A C 1
ATOM 704 O O . SER A 1 86 ? -8.855 22.272 -17.933 1.00 61.50 86 SER A O 1
ATOM 706 N N . TYR A 1 87 ? -8.398 21.237 -15.999 1.00 65.88 87 TYR A N 1
ATOM 707 C CA . TYR A 1 87 ? -7.007 21.698 -15.942 1.00 65.88 87 TYR A CA 1
ATOM 708 C C . TYR A 1 87 ? -6.134 20.968 -16.969 1.00 65.88 87 TYR A C 1
ATOM 710 O O . TYR A 1 87 ? -5.297 21.596 -17.613 1.00 65.88 87 TYR A O 1
ATOM 718 N N . CYS A 1 88 ? -6.375 19.674 -17.202 1.00 64.50 88 CYS A N 1
ATOM 719 C CA . CYS A 1 88 ? -5.667 18.910 -18.232 1.00 64.50 88 CYS A CA 1
ATOM 720 C C . CYS A 1 88 ? -6.009 19.382 -19.652 1.00 64.50 88 CYS A C 1
ATOM 722 O O . CYS A 1 88 ? -5.104 19.586 -20.457 1.00 64.50 88 CYS A O 1
ATOM 724 N N . VAL A 1 89 ? -7.292 19.602 -19.962 1.00 67.00 89 VAL A N 1
ATOM 725 C CA . VAL A 1 89 ? -7.727 20.069 -21.291 1.00 67.00 89 VAL A CA 1
ATOM 726 C C . VAL A 1 89 ? -7.234 21.491 -21.564 1.00 67.00 89 VAL A C 1
ATOM 728 O O . VAL A 1 89 ? -6.700 21.759 -22.638 1.00 67.00 89 VAL A O 1
ATOM 731 N N . SER A 1 90 ? -7.337 22.400 -20.589 1.00 67.12 90 SER A N 1
ATOM 732 C CA . SER A 1 90 ? -6.834 23.772 -20.752 1.00 67.12 90 SER A CA 1
ATOM 733 C C . SER A 1 90 ? -5.310 23.833 -20.906 1.00 67.12 90 SER A C 1
ATOM 735 O O . SER A 1 90 ? -4.814 24.644 -21.691 1.00 67.12 90 SER A O 1
ATOM 737 N N . LEU A 1 91 ? -4.563 22.958 -20.223 1.00 72.06 91 LEU A N 1
ATOM 738 C CA . LEU A 1 91 ? -3.118 22.814 -20.397 1.00 72.06 91 LEU A CA 1
ATOM 739 C C . LEU A 1 91 ? -2.768 22.248 -21.781 1.00 72.06 91 LEU A C 1
ATOM 741 O O . LEU A 1 91 ? -1.905 22.805 -22.452 1.00 72.06 91 LEU A O 1
ATOM 745 N N . LEU A 1 92 ? -3.460 21.201 -22.245 1.00 72.00 92 LEU A N 1
ATOM 746 C CA . LEU A 1 92 ? -3.253 20.619 -23.578 1.00 72.00 92 LEU A CA 1
ATOM 747 C C . LEU A 1 92 ? -3.550 21.625 -24.696 1.00 72.00 92 LEU A C 1
ATOM 749 O O . LEU A 1 92 ? -2.737 21.780 -25.602 1.00 72.00 92 LEU A O 1
ATOM 753 N N . LEU A 1 93 ? -4.653 22.374 -24.602 1.00 70.94 93 LEU A N 1
ATOM 754 C CA . LEU A 1 93 ? -4.988 23.435 -25.558 1.00 70.94 93 LEU A CA 1
ATOM 755 C C . LEU A 1 93 ? -3.939 24.559 -25.564 1.00 70.94 93 LEU A C 1
ATOM 757 O O . LEU A 1 93 ? -3.589 25.071 -26.628 1.00 70.94 93 LEU A O 1
ATOM 761 N N . LYS A 1 94 ? -3.399 24.930 -24.395 1.00 73.19 94 LYS A N 1
ATOM 762 C CA . LYS A 1 94 ? -2.301 25.906 -24.294 1.00 73.19 94 LYS A CA 1
ATOM 763 C C . LYS A 1 94 ? -1.005 25.371 -24.901 1.00 73.19 94 LYS A C 1
ATOM 765 O O . LYS A 1 94 ? -0.352 26.100 -25.637 1.00 73.19 94 LYS A O 1
ATOM 770 N N . LEU A 1 95 ? -0.663 24.106 -24.665 1.00 71.50 95 LEU A N 1
ATOM 771 C CA . LEU A 1 95 ? 0.511 23.462 -25.260 1.00 71.50 95 LEU A CA 1
ATOM 772 C C . LEU A 1 95 ? 0.371 23.325 -26.785 1.00 71.50 95 LEU A C 1
ATOM 774 O O . LEU A 1 95 ? 1.337 23.563 -27.503 1.00 71.50 95 LEU A O 1
ATOM 778 N N . MET A 1 96 ? -0.827 23.022 -27.297 1.00 69.88 96 MET A N 1
ATOM 779 C CA . MET A 1 96 ? -1.111 23.014 -28.738 1.00 69.88 96 MET A CA 1
ATOM 780 C C . MET A 1 96 ? -1.005 24.413 -29.360 1.00 69.88 96 MET A C 1
ATOM 782 O O . MET A 1 96 ? -0.442 24.540 -30.444 1.00 69.88 96 MET A O 1
ATOM 786 N N . LYS A 1 97 ? -1.461 25.468 -28.666 1.00 61.12 97 LYS A N 1
ATOM 787 C CA . LYS A 1 97 ? -1.260 26.867 -29.094 1.00 61.12 97 LYS A CA 1
ATOM 788 C C . LYS A 1 97 ? 0.216 27.273 -29.120 1.00 61.12 97 LYS A C 1
ATOM 790 O O . LYS A 1 97 ? 0.643 27.931 -30.060 1.00 61.12 97 LYS A O 1
ATOM 795 N N . VAL A 1 98 ? 0.998 26.873 -28.115 1.00 63.03 98 VAL A N 1
ATOM 796 C CA . VAL A 1 98 ? 2.445 27.163 -28.043 1.00 63.03 98 VAL A CA 1
ATOM 797 C C . VAL A 1 98 ? 3.220 26.425 -29.140 1.00 63.03 98 VAL A C 1
ATOM 799 O O . VAL A 1 98 ? 4.201 26.952 -29.652 1.00 63.03 98 VAL A O 1
ATOM 802 N N . ARG A 1 99 ? 2.764 25.233 -29.549 1.00 58.38 99 ARG A N 1
ATOM 803 C CA . ARG A 1 99 ? 3.405 24.422 -30.596 1.00 58.38 99 ARG A CA 1
ATOM 804 C C . ARG A 1 99 ? 3.144 24.880 -32.031 1.00 58.38 99 ARG A C 1
ATOM 806 O O . ARG A 1 99 ? 3.642 24.182 -32.905 1.00 58.38 99 ARG A O 1
ATOM 813 N N . ASN A 1 100 ? 2.397 25.975 -32.250 1.00 57.78 100 ASN A N 1
ATOM 814 C CA . ASN A 1 100 ? 2.122 26.649 -33.532 1.00 57.78 100 ASN A CA 1
ATOM 815 C C . ASN A 1 100 ? 2.561 25.833 -34.762 1.00 57.78 100 ASN A C 1
ATOM 817 O O . ASN A 1 100 ? 3.530 26.154 -35.449 1.00 57.78 100 ASN A O 1
ATOM 821 N N . ILE A 1 101 ? 1.873 24.709 -34.988 1.00 53.12 101 ILE A N 1
ATOM 822 C CA . ILE A 1 101 ? 1.957 24.025 -36.267 1.00 53.12 101 ILE A CA 1
ATOM 823 C C . ILE A 1 101 ? 1.269 24.998 -37.208 1.00 53.12 101 ILE A C 1
ATOM 825 O O . ILE A 1 101 ? 0.100 25.320 -37.007 1.00 53.12 101 ILE A O 1
ATOM 829 N N . ASN A 1 102 ? 2.030 25.499 -38.175 1.00 49.12 102 ASN A N 1
ATOM 830 C CA . ASN A 1 102 ? 1.536 26.180 -39.356 1.00 49.12 102 ASN A CA 1
ATOM 831 C C . ASN A 1 102 ? 0.487 25.273 -40.023 1.00 49.12 102 ASN A C 1
ATOM 833 O O . ASN A 1 102 ? 0.816 24.405 -40.831 1.00 49.12 102 ASN A O 1
ATOM 837 N N . ILE A 1 103 ? -0.768 25.388 -39.590 1.00 51.28 103 ILE A N 1
ATOM 838 C CA . ILE A 1 103 ? -1.905 24.740 -40.228 1.00 51.28 103 ILE A CA 1
ATOM 839 C C . ILE A 1 103 ? -2.137 25.554 -41.496 1.00 51.28 103 ILE A C 1
ATOM 841 O O . ILE A 1 103 ? -2.840 26.563 -41.480 1.00 51.28 103 ILE A O 1
ATOM 845 N N . TYR A 1 104 ? -1.512 25.135 -42.598 1.00 48.41 104 TYR A N 1
ATOM 846 C CA . TYR A 1 104 ? -2.004 25.516 -43.915 1.00 48.41 104 TYR A CA 1
ATOM 847 C C . TYR A 1 104 ? -3.484 25.110 -43.987 1.00 48.41 104 TYR A C 1
ATOM 849 O O . TYR A 1 104 ? -3.828 23.999 -43.565 1.00 48.41 104 TYR A O 1
ATOM 857 N N . PRO A 1 105 ? -4.378 25.985 -44.470 1.00 45.12 105 PRO A N 1
ATOM 858 C CA . PRO A 1 105 ? -5.796 25.680 -44.507 1.00 45.12 105 PRO A CA 1
ATOM 859 C C . PRO A 1 105 ? -6.026 24.513 -45.474 1.00 45.12 105 PRO A C 1
ATOM 861 O O . PRO A 1 105 ? -5.751 24.625 -46.668 1.00 45.12 105 PRO A O 1
ATOM 864 N N . LEU A 1 106 ? -6.540 23.388 -44.967 1.00 50.34 106 LEU A N 1
ATOM 865 C CA . LEU A 1 106 ? -7.158 22.371 -45.814 1.00 50.34 106 LEU A CA 1
ATOM 866 C C . LEU A 1 106 ? -8.421 22.999 -46.415 1.00 50.34 106 LEU A C 1
ATOM 868 O O . LEU A 1 106 ? -9.462 23.083 -45.764 1.00 50.34 106 LEU A O 1
ATOM 872 N N . GLY A 1 107 ? -8.304 23.499 -47.644 1.00 44.94 107 GLY A N 1
ATOM 873 C CA . GLY A 1 107 ? -9.448 23.940 -48.430 1.00 44.94 107 GLY A CA 1
ATOM 874 C C . GLY A 1 107 ? -10.404 22.763 -48.687 1.00 44.94 107 GLY A C 1
ATOM 875 O O . GLY A 1 107 ? -9.936 21.655 -48.965 1.00 44.94 107 GLY A O 1
ATOM 876 N N . PRO A 1 108 ? -11.731 22.964 -48.620 1.00 45.53 108 PRO A N 1
ATOM 877 C CA . PRO A 1 108 ? -12.689 21.930 -48.972 1.00 45.53 108 PRO A CA 1
ATOM 878 C C . PRO A 1 108 ? -12.728 21.774 -50.496 1.00 45.53 108 PRO A C 1
ATOM 880 O O . PRO A 1 108 ? -13.289 22.609 -51.201 1.00 45.53 108 PRO A O 1
ATOM 883 N N . GLN A 1 109 ? -12.154 20.691 -51.019 1.00 51.22 109 GLN A N 1
ATOM 884 C CA . GLN A 1 109 ? -12.403 20.268 -52.398 1.00 51.22 109 GLN A CA 1
ATOM 885 C C . GLN A 1 109 ? -13.714 19.477 -52.439 1.00 51.22 109 GLN A C 1
ATOM 887 O O . GLN A 1 109 ? -13.722 18.250 -52.438 1.00 51.22 109 GLN A O 1
ATOM 892 N N . MET A 1 110 ? -14.837 20.192 -52.469 1.00 47.56 110 MET A N 1
ATOM 893 C CA . MET A 1 110 ? -16.104 19.654 -52.963 1.00 47.56 110 MET A CA 1
ATOM 894 C C . MET A 1 110 ? -16.483 20.424 -54.225 1.00 47.56 110 MET A C 1
ATOM 896 O O . MET A 1 110 ? -17.248 21.384 -54.178 1.00 47.56 110 MET A O 1
ATOM 900 N N . LYS A 1 111 ? -15.932 20.007 -55.370 1.00 44.31 111 LYS A N 1
ATOM 901 C CA . LYS A 1 111 ? -16.542 20.325 -56.662 1.00 44.31 111 LYS A CA 1
ATOM 902 C C . LYS A 1 111 ? -17.621 19.289 -56.943 1.00 44.31 111 LYS A C 1
ATOM 904 O O . LYS A 1 111 ? -17.345 18.171 -57.360 1.00 44.31 111 LYS A O 1
ATOM 909 N N . LEU A 1 112 ? -18.847 19.704 -56.652 1.00 44.09 112 LEU A N 1
ATOM 910 C CA . LEU A 1 112 ? -20.073 19.199 -57.243 1.00 44.09 112 LEU A CA 1
ATOM 911 C C . LEU A 1 112 ? -19.988 19.469 -58.759 1.00 44.09 112 LEU A C 1
ATOM 913 O O . LEU A 1 112 ? -19.965 20.629 -59.167 1.00 44.09 112 LEU A O 1
ATOM 917 N N . CYS A 1 113 ? -19.886 18.427 -59.578 1.00 38.28 113 CYS A N 1
ATOM 918 C CA . CYS A 1 113 ? -20.117 18.521 -61.018 1.00 38.28 113 CYS A CA 1
ATOM 919 C C . CYS A 1 113 ? -21.384 17.723 -61.324 1.00 38.28 113 CYS A C 1
ATOM 921 O O . CYS A 1 113 ? -21.440 16.524 -61.048 1.00 38.28 113 CYS A O 1
ATOM 923 N N . ALA A 1 114 ? -22.391 18.458 -61.794 1.00 36.88 114 ALA A N 1
ATOM 924 C CA . ALA A 1 114 ? -23.540 17.950 -62.529 1.00 36.88 114 ALA A CA 1
ATOM 925 C C . ALA A 1 114 ? -23.114 17.448 -63.915 1.00 36.88 114 ALA A C 1
ATOM 927 O O . ALA A 1 114 ? -22.052 17.913 -64.398 1.00 36.88 114 ALA A O 1
#

pLDDT: mean 79.07, std 15.91, range [36.88, 95.56]

Secondary structure (DSSP, 8-state):
-TT-----SPPSSSPPP-----HHHHHHHHHHHHHHHHHHHHHHHHHHHS-TT----SSHHHHHHHHHHHHHHHHHHHHHHHS-HHHHHHHHHHHHHHT---------------

Sequence (114 aa):
KEKRIRYTGEPLGRKPVKEIKSRHQKRKKRREAGERNQVEGKFGQGKRGYGLNDIRARLSSTSNSWIGAIIFVMNLIRHMRDIPLSYCVSLLLKLMKVRNINIYPLGPQMKLCA

Radius of gyration: 27.17 Å; chains: 1; bounding box: 42×45×91 Å

Foldseek 3Di:
DVVPDDDLDQDPDDGPDDDPDDPVRVVVSVVVVVVVCVVVVLVVCCVPVVVLVDDPDPDPVVNVVSVVVSVVVSVVVVVVVVPPVVVVVVVVVVVVVVVPDVPPDPDDPDDDDD

=== Feature glossary ===
Feature key, reading from the visual/contextual features back to the raw sequence:

Rendered structure images. Structure images are PyMOL renders from six orthogonal camera directions. Cartoon representation draws helices as coils and strands as arrows; sticks shows the backbone as bonds; surface shows the solvent-excluded envelope. Rainbow coloring maps sequence position to hue (blue→red, N→C); chain coloring assigns a distinct color per polypeptide.

Contact-map, Ramachandran, and PAE plots. Three diagnostic plots accompany the record. The Cα contact map visualizes the tertiary structure as a 2D adjacency matrix (8 Å cutoff, sequence-local contacts suppressed). The Ramacha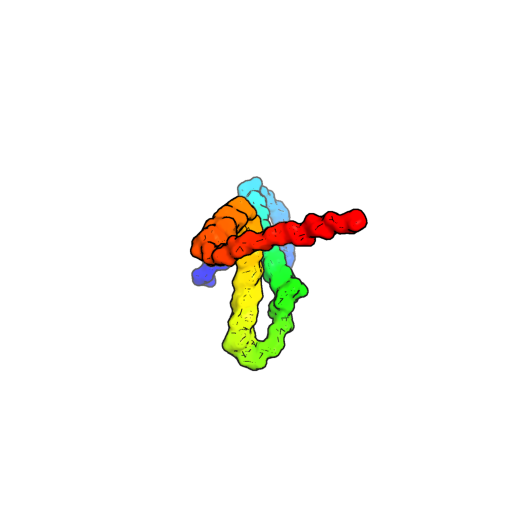ndran plot shows the distribution of backbone (φ, ψ) torsions, with points in the α and β basins reflecting secondary structure content. The PAE plot shows AlphaFold's inter-residue confidence as a color matrix.

InterPro / GO / CATH / organism. The annotation block draws on four external resources. InterPro: which protein families and domains the sequence belongs to. GO: standardized terms for what the protein does, what process it participates in, and where in the cell it acts. CATH: which structural fold it has in the CATH hierarchy. Organism: the species of origin.

Nearest PDB structures. Structural nearest neighbors (via Foldseek easy-search vs the PDB). Reported per hit: target PDB id, E-value, and alignment TM-score. A TM-score above ~0.5 is the conventional threshold for 'same fold'.

Predicted aligned error. Predicted aligned error is AlphaFold's pairwise confidence. Unlike pLDDT (per-residue), PAE is per-residue-pair and captures whether two parts of the structure are correctly placed relative to each other. Units are ångströms of expected positional error.

Solvent-accessible surface area. SASA measures how much of the protein is reachable by solvent. It is computed by rolling a water-sized probe over the atomic surface and summing the exposed area (Å²). Per-residue SASA distinguishes core (buried, low SASA) from surface (exposed, high SASA) residues; total SASA is a whole-molecule size measure.

B-factor. Crystallographic B-factors measure how much each atom's electron density is smeared out, in Å². They rise in mobile loops and surface residues and fall in the buried interior. In AlphaFold models this column is repurposed to hold pLDDT instead.

pLDDT. For AlphaFold models, the B-factor field carries pLDDT — the model's own estimate of local accuracy on a 0–100 scale. Regions with pLDDT<50 should be treated as essentially unmodeled; they often correspond to intrinsically disordered segments.

Backbone torsions (φ/ψ). φ (phi) and ψ (psi) are the two rotatable backbone dihedrals per residue: φ is the C(i-1)–N–Cα–C torsion, ψ is the N–Cα–C–N(i+1) torsion, both in degrees on (−180°, 180°]. α-helical residues cluster near (−60°, −45°); β-strand residues near (−120°, +130°). A Ramachandran plot is simply a scatter of (φ, ψ) for every residue.

Radius of gyration, Cα contacts, bounding box. Radius of gyration (Rg) is the root-mean-square distance of Cα atoms from th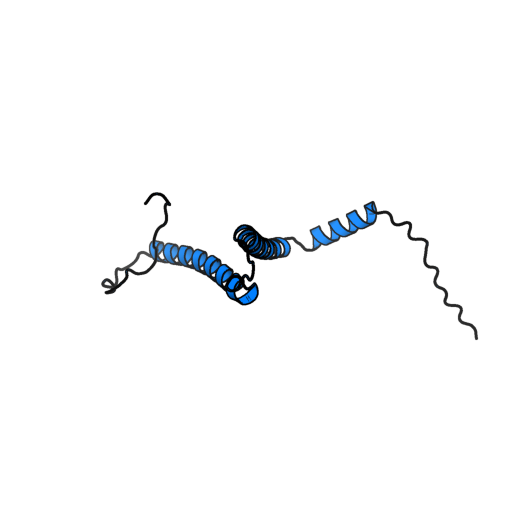eir centroid — a single number for overall size and compactness. A globular domain of N residues has Rg ≈ 2.2·N^0.38 Å; an extended or disordered chain has a much larger Rg. The Cα contact count is the number of residue pairs whose Cα atoms are within 8 Å and are more than four posi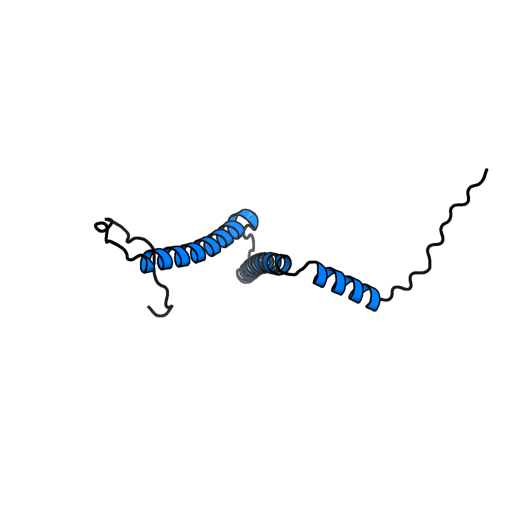tions apart in sequence — a standard proxy for tertiary packing density. The bounding box is the smallest axis-aligned box enclosing all Cα atoms.

Secondary structure (3-state, P-SEA). Three-state secondary structure (P-SEA) collapses the eight DSSP classes into helix (a), strand (b), and coil (c). P-SEA assigns these from Cα geometry alone — distances and angles — without requiring backbone oxygens, so it works on any Cα trace.

Secondary structure (8-state, DSSP). Secondary structure is the local, repeating backbone conformation. DSSP classifies it into eight states by reading the hydrogen-bond network: three helix types (H, G, I), two β types (E, B), two non-regular types (T, S), and unstructured coil (-).

Foldseek 3Di. The Foldseek 3Di string encodes local tertiary geometry as a 20-letter alphabet — one character per residue — derived from the relative positions of nearby Cα atoms. Unlike the amino-acid sequence, 3Di is a direct function of the 3D structure, so two proteins with the same fold have similar 3Di strings even at low sequence identity.

mmCIF coordinates. Structure coordinates are given as an mmCIF _atom_site loop: one row per atom with element, residue name, chain id, sequence number, and x/y/z position in Å. Only the four main-chain atoms per residue are included here; side chains are omitted to keep the record compact.

Sequence. This is the polypeptide sequence — one letter per residue, N-terminus first. Length ranges from a few dozen residues for small domains to over a thousand for large multi-domain proteins.